Protein AF-A0A3N0D1S9-F1 (afdb_monomer_lite)

Structure (mmCIF, N/CA/C/O backbone):
data_AF-A0A3N0D1S9-F1
#
_entry.id   AF-A0A3N0D1S9-F1
#
loop_
_atom_site.group_PDB
_atom_site.id
_atom_site.type_symbol
_atom_site.label_atom_id
_atom_site.label_alt_id
_atom_site.label_comp_id
_atom_site.label_asym_id
_atom_site.label_entity_id
_atom_site.label_seq_id
_atom_site.pdbx_PDB_ins_code
_atom_site.Cartn_x
_atom_site.Cartn_y
_atom_site.Cartn_z
_atom_site.occupancy
_atom_site.B_iso_or_equiv
_atom_site.auth_seq_id
_atom_site.auth_comp_id
_atom_site.auth_asym_id
_atom_site.auth_atom_id
_atom_site.pdbx_PDB_model_num
ATOM 1 N N . MET A 1 1 ? -50.246 38.900 -36.424 1.00 41.00 1 MET A N 1
ATOM 2 C CA . MET A 1 1 ? -49.843 39.012 -35.009 1.00 41.00 1 MET A CA 1
ATOM 3 C C . MET A 1 1 ? -48.503 38.327 -34.900 1.00 41.00 1 MET A C 1
ATOM 5 O O . MET A 1 1 ? -48.432 37.114 -35.036 1.00 41.00 1 MET A O 1
ATOM 9 N N . THR A 1 2 ? -47.457 39.134 -34.820 1.00 35.69 2 THR A N 1
ATOM 10 C CA . THR A 1 2 ? -46.054 38.730 -34.905 1.00 35.69 2 THR A CA 1
ATOM 11 C C . THR A 1 2 ? -45.454 39.113 -33.562 1.00 35.69 2 THR A C 1
ATOM 13 O O . THR A 1 2 ? -45.625 40.256 -33.148 1.00 35.69 2 THR A O 1
ATOM 16 N N . VAL A 1 3 ? -44.854 38.161 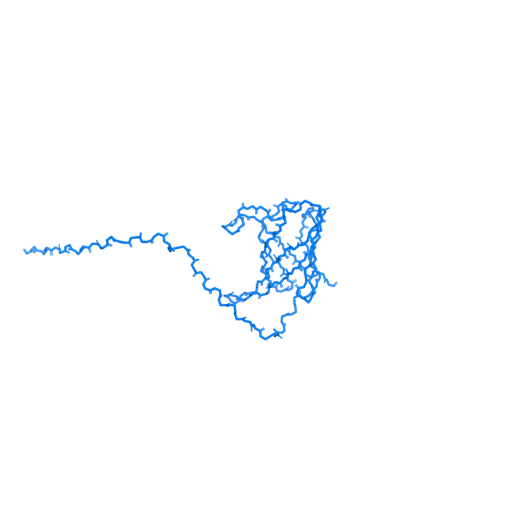-32.853 1.00 39.44 3 VAL A N 1
ATOM 17 C CA . VAL A 1 3 ? -44.190 38.421 -31.571 1.00 39.44 3 VAL A CA 1
ATOM 18 C C . VAL A 1 3 ? -42.692 38.358 -31.833 1.00 39.44 3 VAL A C 1
ATOM 20 O O . VAL A 1 3 ? -42.176 37.322 -32.252 1.00 39.44 3 VAL A O 1
ATOM 23 N N . GLU A 1 4 ? -42.043 39.508 -31.676 1.00 37.78 4 GLU A N 1
ATOM 24 C CA . GLU A 1 4 ? -40.596 39.689 -31.732 1.00 37.78 4 GLU A CA 1
ATOM 25 C C . GLU A 1 4 ? -39.960 39.108 -30.460 1.00 37.78 4 GLU A C 1
ATOM 27 O O . GLU A 1 4 ? -40.477 39.293 -29.359 1.00 37.78 4 GLU A O 1
ATOM 32 N N . TRP A 1 5 ? -38.851 38.385 -30.616 1.00 36.69 5 TRP A N 1
ATOM 33 C CA . TRP A 1 5 ? -38.046 37.884 -29.502 1.00 36.69 5 TRP A CA 1
ATOM 34 C C . TRP A 1 5 ? -36.907 38.872 -29.236 1.00 36.69 5 TRP A C 1
ATOM 36 O O . TRP A 1 5 ? -36.091 39.128 -30.122 1.00 36.69 5 TRP A O 1
ATOM 46 N N . GLU A 1 6 ? -36.848 39.427 -28.026 1.00 38.25 6 GLU A N 1
ATOM 47 C CA . GLU A 1 6 ? -35.754 40.295 -27.588 1.00 38.25 6 GLU A CA 1
ATOM 48 C C . GLU A 1 6 ? -34.477 39.480 -27.319 1.00 38.25 6 GLU A C 1
ATOM 50 O O . GLU A 1 6 ? -34.472 38.509 -26.560 1.00 38.25 6 GLU A O 1
ATOM 55 N N . TYR A 1 7 ? -33.374 39.902 -27.941 1.00 37.22 7 TYR A N 1
ATOM 56 C CA . TYR A 1 7 ? -32.019 39.419 -27.681 1.00 37.22 7 TYR A CA 1
ATOM 57 C C . TYR A 1 7 ? -31.528 39.951 -26.331 1.00 37.22 7 TYR A C 1
ATOM 59 O O . TYR A 1 7 ? -31.266 41.145 -26.193 1.00 37.22 7 TYR A O 1
ATOM 67 N N . THR A 1 8 ? -31.327 39.073 -25.348 1.00 41.91 8 THR A N 1
ATOM 68 C CA . THR A 1 8 ? -30.549 39.410 -24.148 1.00 41.91 8 THR A CA 1
ATOM 69 C C . THR A 1 8 ? -29.071 39.102 -24.393 1.00 41.91 8 THR A C 1
ATOM 71 O O . THR A 1 8 ? -28.703 37.996 -24.787 1.00 41.91 8 THR A O 1
ATOM 74 N N . GLN A 1 9 ? -28.229 40.118 -24.205 1.00 37.25 9 GLN A N 1
ATOM 75 C CA . GLN A 1 9 ? -26.781 40.083 -24.411 1.00 37.25 9 GLN A CA 1
ATOM 76 C C . GLN A 1 9 ? -26.096 39.068 -23.480 1.00 37.25 9 GLN A C 1
ATOM 78 O O . GLN A 1 9 ? -26.367 39.034 -22.281 1.00 37.25 9 GLN A O 1
ATOM 83 N N . ILE A 1 10 ? -25.176 38.275 -24.036 1.00 43.06 10 ILE A N 1
ATOM 84 C CA . ILE A 1 10 ? -24.275 37.374 -23.305 1.00 43.06 10 ILE A CA 1
ATOM 85 C C . ILE A 1 10 ? -23.133 38.222 -22.717 1.00 43.06 10 ILE A C 1
ATOM 87 O O . ILE A 1 10 ? -22.437 38.877 -23.493 1.00 43.06 10 ILE A O 1
ATOM 91 N N . PRO A 1 11 ? -22.887 38.227 -21.395 1.00 37.47 11 PRO A N 1
ATOM 92 C CA . PRO A 1 11 ? -21.661 38.800 -20.856 1.00 37.47 11 PRO A CA 1
ATOM 93 C C . PRO A 1 11 ? -20.489 37.837 -21.087 1.00 37.47 11 PRO A C 1
ATOM 95 O O . PRO A 1 11 ? -20.459 36.729 -20.548 1.00 37.47 11 PRO A O 1
ATOM 98 N N . ASP A 1 12 ? -19.515 38.285 -21.877 1.00 44.38 12 ASP A N 1
ATOM 99 C CA . ASP A 1 12 ? -18.184 37.693 -21.995 1.00 44.38 12 ASP A CA 1
ATOM 100 C C . ASP A 1 12 ? -17.471 37.727 -20.639 1.00 44.38 12 ASP A C 1
ATOM 102 O O . ASP A 1 12 ? -17.007 38.780 -20.223 1.00 44.38 12 ASP A O 1
ATOM 106 N N . TYR A 1 13 ? -17.362 36.586 -19.954 1.00 38.88 13 TYR A N 1
ATOM 107 C CA . TYR A 1 13 ? -16.284 36.305 -18.994 1.00 38.88 13 TYR A CA 1
ATOM 108 C C . TYR A 1 13 ? -16.223 34.794 -18.716 1.00 38.88 13 TYR A C 1
ATOM 110 O O . TYR A 1 13 ? -16.615 34.300 -17.659 1.00 38.88 13 TYR A O 1
ATOM 118 N N . VAL A 1 14 ? -15.716 34.019 -19.680 1.00 38.31 14 VAL A N 1
ATOM 119 C CA . VAL A 1 14 ? -15.278 32.641 -19.409 1.00 38.31 14 VAL A CA 1
ATOM 120 C C . VAL A 1 14 ? -13.915 32.726 -18.728 1.00 38.31 14 VAL A C 1
ATOM 122 O O . VAL A 1 14 ? -12.872 32.734 -19.379 1.00 38.31 14 VAL A O 1
ATOM 125 N N . ASN A 1 15 ? -13.929 32.836 -17.400 1.00 34.59 15 ASN A N 1
ATOM 126 C CA . ASN A 1 15 ? -12.730 32.651 -16.596 1.00 34.59 15 ASN A CA 1
ATOM 127 C C . ASN A 1 15 ? -12.397 31.149 -16.549 1.00 34.59 15 ASN A C 1
ATOM 129 O O . ASN A 1 15 ? -13.220 30.317 -16.162 1.00 34.59 15 ASN A O 1
ATOM 133 N N . ARG A 1 16 ? -11.198 30.805 -17.016 1.00 38.34 16 ARG A N 1
ATOM 134 C CA . ARG A 1 16 ? -10.752 29.458 -17.400 1.00 38.34 16 ARG A CA 1
ATOM 135 C C . ARG A 1 16 ? -10.149 28.662 -16.231 1.00 38.34 16 ARG A C 1
ATOM 137 O O . ARG A 1 16 ? -9.303 27.813 -16.467 1.00 38.34 16 ARG A O 1
ATOM 144 N N . ASP A 1 17 ? -10.616 28.907 -15.006 1.00 36.09 17 ASP A N 1
ATOM 145 C CA . ASP A 1 17 ? -10.062 28.323 -13.769 1.00 36.09 17 ASP A CA 1
ATOM 146 C C . ASP A 1 17 ? -11.047 27.407 -13.012 1.00 36.09 17 ASP A C 1
ATOM 148 O O . ASP A 1 17 ? -10.822 27.037 -11.860 1.00 36.09 17 ASP A O 1
ATOM 152 N N . SER A 1 18 ? -12.153 26.997 -13.640 1.00 33.69 18 SER A N 1
ATOM 153 C CA . SER A 1 18 ? -13.123 26.066 -13.042 1.00 33.69 18 SER A CA 1
ATOM 154 C C . SER A 1 18 ? -12.805 24.601 -13.365 1.00 33.69 18 SER A C 1
ATOM 156 O O . SER A 1 18 ? -13.607 23.888 -13.957 1.00 33.69 18 SER A O 1
ATOM 158 N N . TYR A 1 19 ? -11.632 24.122 -12.952 1.00 35.59 19 TYR A N 1
ATOM 159 C CA . TYR A 1 19 ? -11.370 22.684 -12.842 1.00 35.59 19 TYR A CA 1
ATOM 160 C C . TYR A 1 19 ? -10.912 22.365 -11.411 1.00 35.59 19 TYR A C 1
ATOM 162 O O . TYR A 1 19 ? -9.780 22.627 -11.025 1.00 35.59 19 TYR A O 1
ATOM 170 N N . TYR A 1 20 ? -11.857 21.818 -10.637 1.00 38.41 20 TYR A N 1
ATOM 171 C CA . TYR A 1 20 ? -11.703 21.112 -9.357 1.00 38.41 20 TYR A CA 1
ATOM 172 C C . TYR A 1 20 ? -10.933 21.829 -8.233 1.00 38.41 20 TYR A C 1
ATOM 174 O O . TYR A 1 20 ? -9.817 21.457 -7.884 1.00 38.41 20 TYR A O 1
ATOM 182 N N . LYS A 1 21 ? -11.601 22.751 -7.531 1.00 33.12 21 LYS A N 1
ATOM 183 C CA . LYS A 1 21 ? -11.351 22.924 -6.091 1.00 33.12 21 LYS A CA 1
ATOM 184 C C . LYS A 1 21 ? -12.256 21.958 -5.336 1.00 33.12 21 LYS A C 1
ATOM 186 O O . LYS A 1 21 ? -13.411 22.262 -5.061 1.00 33.12 21 LYS A O 1
ATOM 191 N N . VAL A 1 22 ? -11.747 20.757 -5.073 1.00 38.34 22 VAL A N 1
ATOM 192 C CA . VAL A 1 22 ? -12.286 19.930 -3.993 1.00 38.34 22 VAL A CA 1
ATOM 193 C C . VAL A 1 22 ? -11.689 20.508 -2.721 1.00 38.34 22 VAL A C 1
ATOM 195 O O . VAL A 1 22 ? -10.505 20.313 -2.451 1.00 38.34 22 VAL A O 1
ATOM 198 N N . ASP A 1 23 ? -12.486 21.269 -1.978 1.00 34.31 23 ASP A N 1
ATOM 199 C CA . ASP A 1 23 ? -12.120 21.704 -0.637 1.00 34.31 23 ASP A CA 1
ATOM 200 C C . ASP A 1 23 ? -12.025 20.451 0.249 1.00 34.31 23 ASP A C 1
ATOM 202 O O . ASP A 1 23 ? -13.012 19.944 0.779 1.00 34.31 23 ASP A O 1
ATOM 206 N N . PHE A 1 24 ? -10.821 19.882 0.348 1.00 43.34 24 PHE A N 1
ATOM 207 C CA . PHE A 1 24 ? -10.507 18.861 1.338 1.00 43.34 24 PHE A CA 1
ATOM 208 C C . PHE A 1 24 ? -10.481 19.545 2.703 1.00 43.34 24 PHE A C 1
ATOM 210 O O . PHE A 1 24 ? -9.454 20.056 3.151 1.00 43.34 24 PHE A O 1
ATOM 217 N N . GLU A 1 25 ? -11.624 19.559 3.381 1.00 40.50 25 GLU A N 1
ATOM 218 C CA . GLU A 1 25 ? -11.660 19.846 4.807 1.00 40.50 25 GLU A CA 1
ATOM 219 C C . GLU A 1 25 ? -10.873 18.753 5.542 1.00 40.50 25 GLU A C 1
ATOM 221 O O . GLU A 1 25 ? -11.364 17.649 5.794 1.00 40.50 25 GLU A O 1
ATOM 226 N N . VAL A 1 26 ? -9.620 19.059 5.892 1.00 40.69 26 VAL A N 1
ATOM 227 C CA . VAL A 1 26 ? -8.801 18.245 6.796 1.00 40.69 26 VAL A CA 1
ATOM 228 C C . VAL A 1 26 ? -9.367 18.399 8.206 1.00 40.69 26 VAL A C 1
ATOM 230 O O . VAL A 1 26 ? -8.828 19.098 9.064 1.00 40.69 26 VAL A O 1
ATOM 233 N N . ASN A 1 27 ? -10.494 17.741 8.457 1.00 40.28 27 ASN A N 1
ATOM 234 C CA . ASN A 1 27 ? -10.977 17.520 9.805 1.00 40.28 27 ASN A CA 1
ATOM 235 C C . ASN A 1 27 ? -9.957 16.604 10.497 1.00 40.28 27 ASN A C 1
ATOM 237 O O . ASN A 1 27 ? -9.906 15.404 10.229 1.00 40.28 27 ASN A O 1
ATOM 241 N N . LYS A 1 28 ? -9.105 17.165 11.368 1.00 44.00 28 LYS A N 1
ATOM 242 C CA . LYS A 1 28 ? -8.260 16.382 12.284 1.00 44.00 28 LYS A CA 1
ATOM 243 C C . LYS A 1 28 ? -9.181 15.615 13.232 1.00 44.00 28 LYS A C 1
ATOM 245 O O . LYS A 1 28 ? -9.584 16.121 14.275 1.00 44.00 28 LYS A O 1
ATOM 250 N N . ILE A 1 29 ? -9.556 14.403 12.838 1.00 49.91 29 ILE A N 1
ATOM 251 C CA . ILE A 1 29 ? -10.403 13.523 13.637 1.00 4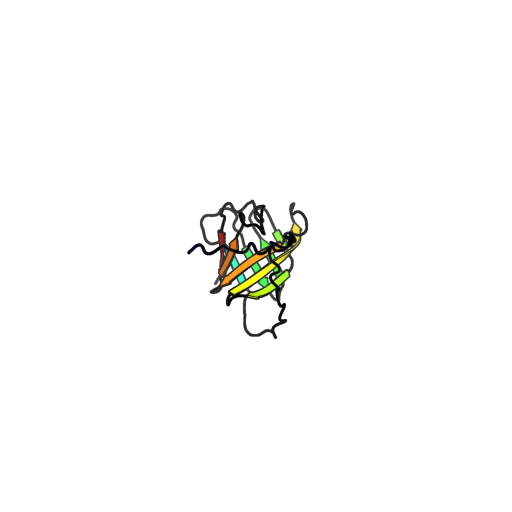9.91 29 ILE A CA 1
ATOM 252 C C . ILE A 1 29 ? -9.627 13.124 14.899 1.00 49.91 29 ILE A C 1
ATOM 254 O O . ILE A 1 29 ? -8.500 12.634 14.818 1.00 49.91 29 ILE A O 1
ATOM 258 N N . GLN A 1 30 ? -10.247 13.292 16.071 1.00 42.97 30 GLN A N 1
ATOM 259 C CA . GLN A 1 30 ? -9.822 12.600 17.287 1.00 42.97 30 GLN A CA 1
ATOM 260 C C . GLN A 1 30 ? -9.813 11.097 17.002 1.00 42.97 30 GLN A C 1
ATOM 262 O O . GLN A 1 30 ? -10.875 10.525 16.788 1.00 42.97 30 GLN A O 1
ATOM 267 N N . LYS A 1 31 ? -8.610 10.509 16.962 1.00 45.78 31 LYS A N 1
ATOM 268 C CA . LYS A 1 31 ? -8.229 9.085 16.860 1.00 45.78 31 LYS A CA 1
ATOM 269 C C . LYS A 1 31 ? -9.322 8.094 17.317 1.00 45.78 31 LYS A C 1
ATOM 271 O O . LYS A 1 31 ? -9.230 7.490 18.379 1.00 45.78 31 LYS A O 1
ATOM 276 N N . GLY A 1 32 ? -10.365 7.935 16.508 1.00 47.78 32 GLY A N 1
ATOM 277 C CA . GLY A 1 32 ? -11.519 7.080 16.756 1.00 47.78 32 GLY A CA 1
ATOM 278 C C . GLY A 1 32 ? -11.443 5.838 15.877 1.00 47.78 32 GLY A C 1
ATOM 279 O O . GLY A 1 32 ? -11.788 5.897 14.700 1.00 47.78 32 GLY A O 1
ATOM 280 N N . SER A 1 33 ? -10.956 4.748 16.478 1.00 64.62 33 SER A N 1
ATOM 281 C CA . SER A 1 33 ? -11.114 3.319 16.141 1.00 64.62 33 SER A CA 1
ATOM 282 C C . SER A 1 33 ? -10.844 2.809 14.713 1.00 64.62 33 SER A C 1
ATOM 284 O O . SER A 1 33 ? -11.135 1.645 14.439 1.00 64.62 33 SER A O 1
ATOM 286 N N . LEU A 1 34 ? -10.297 3.590 13.782 1.00 82.75 34 LEU A N 1
ATOM 287 C CA . LEU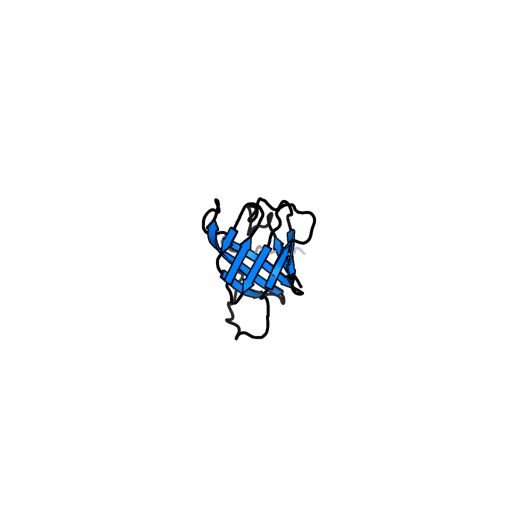 A 1 34 ? -9.797 2.985 12.546 1.00 82.75 34 LEU A CA 1
ATOM 288 C C . LEU A 1 34 ? -8.447 2.322 12.830 1.00 82.75 34 LEU A C 1
ATOM 290 O O . LEU A 1 34 ? -7.415 2.989 12.817 1.00 82.75 34 LEU A O 1
ATOM 294 N N . ASP A 1 35 ? -8.456 1.016 13.082 1.00 91.06 35 ASP A N 1
ATOM 295 C CA . ASP A 1 35 ? -7.223 0.241 13.087 1.00 91.06 35 ASP A CA 1
ATOM 296 C C . ASP A 1 35 ? -6.883 -0.179 11.659 1.00 91.06 35 ASP A C 1
ATOM 298 O O . ASP A 1 35 ? -7.443 -1.135 11.122 1.00 91.06 35 ASP A O 1
ATOM 302 N N . TYR A 1 36 ? -5.973 0.563 11.038 1.00 93.44 36 TYR A N 1
ATOM 303 C CA . TYR A 1 36 ? -5.401 0.238 9.734 1.00 93.44 36 TYR A CA 1
ATOM 304 C C . TYR A 1 36 ? -3.993 -0.373 9.866 1.00 93.44 36 TYR A C 1
ATOM 306 O O . TYR A 1 36 ? -3.361 -0.671 8.850 1.00 93.44 36 TYR A O 1
ATOM 314 N N . ASN A 1 37 ? -3.488 -0.579 11.088 1.00 95.12 37 ASN A N 1
ATOM 315 C CA . ASN A 1 37 ? -2.176 -1.186 11.284 1.00 95.12 37 ASN A CA 1
ATOM 316 C C . ASN A 1 37 ? -2.187 -2.636 10.798 1.00 95.12 37 ASN A C 1
ATOM 318 O O . ASN A 1 37 ? -3.184 -3.349 10.908 1.00 95.12 37 ASN A O 1
ATOM 322 N N . GLY A 1 38 ? -1.058 -3.088 10.268 1.00 96.75 38 GLY A N 1
ATOM 323 C CA . GLY A 1 38 ? -0.934 -4.447 9.764 1.00 96.75 38 GLY A CA 1
ATOM 324 C C . GLY A 1 38 ? 0.078 -4.565 8.643 1.00 96.75 38 GLY A C 1
ATOM 325 O O . GLY A 1 38 ? 0.725 -3.596 8.243 1.00 96.75 38 GLY A O 1
ATOM 326 N N . ILE A 1 39 ? 0.215 -5.790 8.156 1.00 97.62 39 ILE A N 1
ATOM 327 C CA . ILE A 1 39 ? 0.968 -6.109 6.949 1.00 97.62 39 ILE A CA 1
ATOM 328 C C . ILE A 1 39 ? -0.065 -6.416 5.876 1.00 97.62 39 ILE A C 1
ATOM 330 O O . ILE A 1 39 ? -0.967 -7.211 6.112 1.00 97.62 39 ILE A O 1
ATOM 334 N N . TYR A 1 40 ? 0.050 -5.767 4.730 1.00 97.25 40 TYR A N 1
ATOM 335 C CA . TYR A 1 40 ? -0.842 -5.918 3.594 1.00 97.25 40 TYR A CA 1
ATOM 336 C C . TYR A 1 40 ? -0.056 -6.501 2.437 1.00 97.25 40 TYR A C 1
ATOM 338 O O . TYR A 1 40 ? 1.013 -5.992 2.104 1.00 97.25 40 TYR A O 1
ATOM 346 N N . GLU A 1 41 ? -0.589 -7.550 1.829 1.00 96.00 41 GLU A N 1
ATOM 347 C CA . GLU A 1 41 ? 0.064 -8.280 0.748 1.00 96.00 41 GLU A CA 1
ATOM 348 C C . GLU A 1 41 ? -0.800 -8.221 -0.502 1.00 96.00 41 GLU A C 1
ATOM 350 O O . GLU A 1 41 ? -2.022 -8.383 -0.432 1.00 96.00 41 GLU A O 1
ATOM 355 N N . LEU A 1 42 ? -0.162 -7.955 -1.640 1.00 94.00 42 LEU A N 1
ATOM 356 C CA . LEU A 1 42 ? -0.824 -7.945 -2.935 1.00 94.00 42 LEU A CA 1
ATOM 357 C C . LEU A 1 42 ? -1.468 -9.306 -3.209 1.00 94.00 42 LEU A C 1
ATOM 359 O O . LEU A 1 42 ? -0.793 -10.336 -3.211 1.00 94.00 42 LEU A O 1
ATOM 363 N N . ILE A 1 43 ? -2.772 -9.302 -3.473 1.00 90.50 43 ILE A N 1
ATOM 364 C CA . ILE A 1 43 ? -3.490 -10.487 -3.931 1.00 90.50 43 ILE A CA 1
ATOM 365 C C . ILE A 1 43 ? -3.497 -10.516 -5.459 1.00 90.50 43 ILE A C 1
ATOM 367 O O . ILE A 1 43 ? -3.729 -9.503 -6.113 1.00 90.50 43 ILE A O 1
ATOM 371 N N . GLY A 1 44 ? -3.257 -11.689 -6.039 1.00 81.06 44 GLY A N 1
ATOM 372 C CA . GLY A 1 44 ? -3.237 -11.871 -7.489 1.00 81.06 44 GLY A CA 1
ATOM 373 C C . GLY A 1 44 ? -1.995 -12.608 -7.970 1.00 81.06 44 GLY A C 1
ATOM 374 O O . GLY A 1 44 ? -1.198 -13.103 -7.178 1.00 81.06 44 GLY A O 1
ATOM 375 N N . ARG A 1 45 ? -1.854 -12.713 -9.295 1.00 70.06 45 ARG A N 1
ATOM 376 C CA . ARG A 1 45 ? -0.726 -13.400 -9.951 1.00 70.06 45 ARG A CA 1
ATOM 377 C C . ARG A 1 45 ? 0.407 -12.448 -10.342 1.00 70.06 45 ARG A C 1
ATOM 379 O O . ARG A 1 45 ? 1.246 -12.817 -11.152 1.00 70.06 45 ARG A O 1
ATOM 386 N N . ASN A 1 46 ? 0.409 -11.235 -9.798 1.00 74.06 46 ASN A N 1
ATOM 387 C CA . ASN A 1 46 ? 1.417 -10.242 -10.119 1.00 74.06 46 ASN A CA 1
ATOM 388 C C . ASN A 1 46 ? 2.777 -10.660 -9.549 1.00 74.06 46 ASN A C 1
ATOM 390 O O . ASN A 1 46 ? 2.891 -11.006 -8.369 1.00 74.06 46 ASN A O 1
ATOM 394 N N . GLU A 1 47 ? 3.816 -10.601 -10.376 1.00 81.56 47 GLU A N 1
ATOM 395 C CA . GLU A 1 47 ? 5.155 -10.984 -9.954 1.00 81.56 47 GLU A CA 1
ATOM 396 C C . GLU A 1 47 ? 5.773 -9.989 -8.967 1.00 81.56 47 GLU A C 1
ATOM 398 O O . GLU A 1 47 ? 6.690 -10.386 -8.260 1.00 81.56 47 GLU A O 1
ATOM 403 N N . CYS A 1 48 ? 5.276 -8.751 -8.836 1.00 84.44 48 CYS A N 1
ATOM 404 C CA . CYS A 1 48 ? 5.937 -7.687 -8.072 1.00 84.44 48 CYS A CA 1
ATOM 405 C C . CYS A 1 48 ? 6.016 -7.910 -6.549 1.00 84.44 48 CYS A C 1
ATOM 407 O O . CYS A 1 48 ? 6.834 -7.263 -5.889 1.00 84.44 48 CYS A O 1
ATOM 409 N N . LYS A 1 49 ? 5.210 -8.833 -5.994 1.00 88.69 49 LYS A N 1
ATOM 410 C CA . LYS A 1 49 ? 5.175 -9.210 -4.561 1.00 88.69 49 LYS A CA 1
ATOM 411 C C . LYS A 1 49 ? 5.128 -8.008 -3.609 1.00 88.69 49 LYS A C 1
ATOM 413 O O . LYS A 1 49 ? 5.840 -7.967 -2.606 1.00 88.69 49 LYS A O 1
ATOM 418 N N . LEU A 1 50 ? 4.303 -7.017 -3.942 1.00 91.88 50 LEU A N 1
ATOM 419 C CA . LEU A 1 50 ? 4.156 -5.812 -3.137 1.00 91.88 50 LEU A CA 1
ATOM 420 C C . LEU A 1 50 ? 3.620 -6.143 -1.735 1.00 91.88 50 LEU A C 1
ATOM 422 O O . LEU A 1 50 ? 2.588 -6.800 -1.579 1.00 91.88 50 LEU A O 1
ATOM 426 N N . GLN A 1 51 ? 4.308 -5.618 -0.728 1.00 95.12 51 GLN A N 1
ATOM 427 C CA . GLN A 1 51 ? 3.932 -5.655 0.673 1.00 95.12 51 GLN A CA 1
ATOM 428 C C . GLN A 1 51 ? 3.994 -4.242 1.260 1.00 95.12 51 GLN A C 1
ATOM 430 O O . GLN A 1 51 ? 4.973 -3.513 1.079 1.00 95.12 51 GLN A O 1
ATOM 435 N N . ILE A 1 52 ? 2.954 -3.867 2.001 1.00 95.56 52 ILE A N 1
ATOM 436 C CA . ILE A 1 52 ? 2.863 -2.599 2.725 1.00 95.56 52 ILE A CA 1
ATOM 437 C C . ILE A 1 52 ? 2.664 -2.907 4.204 1.00 95.56 52 ILE A C 1
ATOM 439 O O . ILE A 1 52 ? 1.694 -3.548 4.593 1.00 95.56 52 ILE A O 1
ATOM 443 N N . LYS A 1 53 ? 3.572 -2.432 5.051 1.00 97.25 53 LYS A N 1
ATOM 444 C CA . LYS A 1 53 ? 3.467 -2.534 6.505 1.00 97.25 53 LYS A CA 1
ATOM 445 C C . LYS A 1 53 ? 3.165 -1.169 7.102 1.00 97.25 53 LYS A C 1
ATOM 447 O O . LYS A 1 53 ? 3.956 -0.239 6.947 1.00 97.25 53 LYS A O 1
ATOM 452 N N . LEU A 1 54 ? 2.058 -1.097 7.835 1.00 97.06 54 LEU A N 1
ATOM 453 C CA . LEU A 1 54 ? 1.575 0.102 8.513 1.00 97.06 54 LEU A CA 1
ATOM 454 C C . LEU A 1 54 ? 1.628 -0.090 10.024 1.00 97.06 54 LEU A C 1
ATOM 456 O O . LEU A 1 54 ? 1.125 -1.088 10.549 1.00 97.06 54 LEU A O 1
ATOM 460 N N . LYS A 1 55 ? 2.264 0.856 10.715 1.00 95.75 55 LYS A N 1
ATOM 461 C CA . LYS A 1 55 ? 2.309 0.884 12.177 1.00 95.75 55 LYS A CA 1
ATOM 462 C C . LYS A 1 55 ? 2.498 2.306 12.688 1.00 95.75 55 LYS A C 1
ATOM 464 O O . LYS A 1 55 ? 3.540 2.894 12.421 1.00 95.75 55 LYS A O 1
ATOM 469 N N . ASP A 1 56 ? 1.545 2.803 13.474 1.00 92.81 56 ASP A N 1
ATOM 470 C CA . ASP A 1 56 ? 1.630 4.117 14.134 1.00 92.81 56 ASP A CA 1
ATOM 471 C C . ASP A 1 56 ? 1.957 5.246 13.135 1.00 92.81 56 ASP A C 1
ATOM 473 O O . ASP A 1 56 ? 2.953 5.950 13.287 1.00 92.81 56 ASP A O 1
ATOM 477 N N . ASP A 1 57 ? 1.168 5.346 12.059 1.00 93.38 57 ASP A N 1
ATOM 478 C CA . ASP A 1 57 ? 1.347 6.298 10.947 1.00 93.38 57 ASP A CA 1
ATOM 479 C C . ASP A 1 57 ? 2.655 6.124 10.139 1.00 93.38 57 ASP A C 1
ATOM 481 O O . ASP A 1 57 ? 2.929 6.889 9.214 1.00 93.38 57 ASP A O 1
ATOM 485 N N . LYS A 1 58 ? 3.455 5.084 10.419 1.00 95.44 58 LYS A N 1
ATOM 486 C CA . LYS A 1 58 ? 4.658 4.744 9.645 1.00 95.44 58 LYS A CA 1
ATOM 487 C C . LYS A 1 58 ? 4.353 3.750 8.538 1.00 95.44 58 LYS A C 1
ATOM 489 O O . LYS A 1 58 ? 3.663 2.751 8.753 1.00 95.44 58 LYS A O 1
ATOM 494 N N . LEU A 1 59 ? 4.984 3.983 7.396 1.00 94.69 59 LEU A N 1
ATOM 495 C CA . LEU A 1 59 ? 4.968 3.138 6.212 1.00 94.69 59 LEU A CA 1
ATOM 496 C C . LEU A 1 59 ? 6.311 2.417 6.061 1.00 94.69 59 LEU A C 1
ATOM 498 O O . LEU A 1 59 ? 7.368 3.043 6.111 1.00 94.69 59 LEU A O 1
ATOM 502 N N . ASN A 1 60 ? 6.264 1.108 5.812 1.00 94.88 60 ASN A N 1
ATOM 503 C CA . ASN A 1 60 ? 7.346 0.378 5.154 1.00 94.88 60 ASN A CA 1
ATOM 504 C C . ASN A 1 60 ? 6.773 -0.345 3.935 1.00 94.88 60 ASN A C 1
ATOM 506 O O . ASN A 1 60 ? 5.805 -1.092 4.060 1.00 94.88 60 ASN A O 1
ATOM 510 N N . LEU A 1 61 ? 7.371 -0.120 2.776 1.00 91.81 61 LEU A N 1
ATOM 511 C CA . LEU A 1 61 ? 6.988 -0.702 1.500 1.00 91.81 61 LEU A CA 1
ATOM 512 C C . LEU A 1 61 ? 8.096 -1.630 1.021 1.00 91.81 61 LEU A C 1
ATOM 514 O O . LEU A 1 61 ? 9.279 -1.294 1.109 1.00 91.81 61 LEU A O 1
ATOM 518 N N . LYS A 1 62 ? 7.706 -2.779 0.480 1.00 91.44 62 LYS A N 1
ATOM 519 C CA . LYS A 1 62 ? 8.616 -3.735 -0.136 1.00 91.44 62 LYS A CA 1
ATOM 520 C C . LYS A 1 62 ? 7.999 -4.328 -1.394 1.00 91.44 62 LYS A C 1
ATOM 522 O O . LYS A 1 62 ? 6.836 -4.706 -1.382 1.00 91.44 62 LYS A O 1
ATOM 527 N N . SER A 1 63 ? 8.789 -4.447 -2.449 1.00 88.69 63 SER A N 1
ATOM 528 C CA . SER A 1 63 ? 8.493 -5.222 -3.655 1.00 88.69 63 SER A CA 1
ATOM 529 C C . SER A 1 63 ? 9.724 -6.060 -4.025 1.00 88.69 63 SER A C 1
ATOM 531 O O . SER A 1 63 ? 10.720 -6.082 -3.294 1.00 88.69 63 SER A O 1
ATOM 533 N N . ASN A 1 64 ? 9.693 -6.762 -5.160 1.00 85.50 64 ASN A N 1
ATOM 534 C CA . ASN A 1 64 ? 10.873 -7.477 -5.663 1.00 85.50 64 ASN A CA 1
ATOM 535 C C . ASN A 1 64 ? 12.075 -6.563 -5.935 1.00 85.50 64 ASN A C 1
ATOM 537 O O . ASN A 1 64 ? 13.224 -6.975 -5.769 1.00 85.50 64 ASN A O 1
ATOM 541 N N . SER A 1 65 ? 11.817 -5.350 -6.416 1.00 81.50 65 SER A N 1
ATOM 542 C CA . SER A 1 65 ? 12.848 -4.434 -6.904 1.00 81.50 65 SER A CA 1
ATOM 543 C C . SER A 1 65 ? 13.129 -3.290 -5.934 1.00 81.50 65 SER A C 1
ATOM 545 O O . SER A 1 65 ? 14.192 -2.674 -6.042 1.00 81.50 65 SER A O 1
ATOM 547 N N . ARG A 1 66 ? 12.223 -3.021 -4.983 1.00 82.88 66 ARG A N 1
ATOM 548 C CA . ARG A 1 66 ? 12.226 -1.789 -4.187 1.00 82.88 66 ARG A CA 1
ATOM 549 C C . ARG A 1 66 ? 11.968 -2.036 -2.708 1.00 82.88 66 ARG A C 1
ATOM 551 O O . ARG A 1 66 ? 11.183 -2.898 -2.321 1.00 82.88 66 ARG A O 1
ATOM 558 N N . GLU A 1 67 ? 12.590 -1.202 -1.883 1.00 88.44 67 GLU A N 1
ATOM 559 C CA . GLU A 1 67 ? 12.242 -1.047 -0.472 1.00 88.44 67 GLU A CA 1
ATOM 560 C C . GLU A 1 67 ? 12.181 0.445 -0.141 1.00 88.44 67 GLU A C 1
ATOM 562 O O . GLU A 1 67 ? 13.055 1.219 -0.547 1.00 88.44 67 GLU A O 1
ATOM 567 N N . GLY A 1 68 ? 11.153 0.850 0.599 1.00 89.19 68 GLY A N 1
ATOM 568 C CA . GLY A 1 68 ? 10.932 2.242 0.968 1.00 89.19 68 GLY A CA 1
ATOM 569 C C . GLY A 1 68 ? 10.306 2.392 2.346 1.00 89.19 68 GLY A C 1
ATOM 570 O O . GLY A 1 68 ? 9.659 1.482 2.862 1.00 89.19 68 GLY A O 1
ATOM 571 N N . SER A 1 69 ? 10.497 3.557 2.950 1.00 91.75 69 SER A N 1
ATOM 572 C CA . SER A 1 69 ? 9.873 3.929 4.214 1.00 91.75 69 SER A CA 1
ATOM 573 C C . SER A 1 69 ? 9.392 5.373 4.188 1.00 91.75 69 SER A C 1
ATOM 575 O O . SER A 1 69 ? 9.860 6.196 3.399 1.00 91.75 69 SER A O 1
ATOM 577 N N . GLY A 1 70 ? 8.425 5.677 5.044 1.00 93.06 70 GLY A N 1
ATOM 578 C CA . GLY A 1 70 ? 7.877 7.019 5.175 1.00 93.06 70 GLY A CA 1
ATOM 579 C C . GLY A 1 70 ? 6.650 7.027 6.067 1.00 93.06 70 GLY A C 1
ATOM 580 O O . GLY A 1 70 ? 6.616 6.330 7.088 1.00 93.06 70 GLY A O 1
ATOM 581 N N . VAL A 1 71 ? 5.631 7.773 5.659 1.00 94.81 71 VAL A N 1
ATOM 582 C CA . VAL A 1 71 ? 4.440 8.027 6.473 1.00 94.81 71 VAL A CA 1
ATOM 583 C C . VAL A 1 71 ? 3.151 7.709 5.727 1.00 94.81 71 VAL A C 1
ATOM 585 O O . VAL A 1 71 ? 3.110 7.666 4.494 1.00 94.81 71 VAL A O 1
ATOM 588 N N . VAL A 1 72 ? 2.091 7.480 6.497 1.00 94.44 72 VAL A N 1
ATOM 589 C CA . VAL A 1 72 ? 0.725 7.371 5.993 1.00 94.44 72 VAL A CA 1
ATOM 590 C C . VAL A 1 72 ? -0.161 8.411 6.666 1.00 94.44 72 VAL A C 1
ATOM 592 O O . VAL A 1 72 ? -0.140 8.574 7.883 1.00 94.44 72 VAL A O 1
ATOM 595 N N . GLU A 1 73 ? -0.960 9.106 5.865 1.00 93.38 73 GLU A N 1
ATOM 596 C CA . GLU A 1 73 ? -1.998 10.015 6.340 1.00 93.38 73 GLU A CA 1
ATOM 597 C C . GLU A 1 73 ? -3.373 9.423 6.030 1.00 93.38 73 GLU A C 1
ATOM 599 O O . GLU A 1 73 ? -3.622 8.911 4.937 1.00 93.38 73 GLU A O 1
ATOM 604 N N . VAL A 1 74 ? -4.288 9.502 6.994 1.00 92.25 74 VAL A N 1
ATOM 605 C CA . VAL A 1 74 ? -5.667 9.035 6.821 1.00 92.25 74 VAL A CA 1
ATOM 606 C C . VAL A 1 74 ? -6.558 10.221 6.483 1.00 92.25 74 VAL A C 1
ATOM 608 O O . VAL A 1 74 ? -6.609 11.201 7.225 1.00 92.25 74 VAL A O 1
ATOM 611 N N . SER A 1 75 ? -7.327 10.10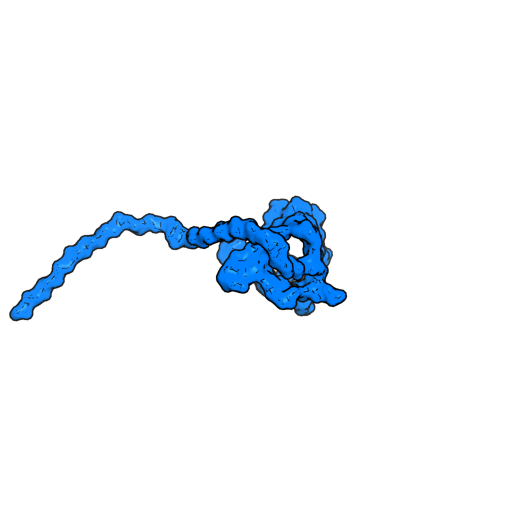0 5.405 1.00 89.56 75 SER A N 1
ATOM 612 C CA . SER A 1 75 ? -8.403 11.033 5.068 1.00 89.56 75 SER A CA 1
ATOM 613 C C . SER A 1 75 ? -9.728 10.293 4.898 1.00 89.56 75 SER A C 1
ATOM 615 O O . SER A 1 75 ? -9.7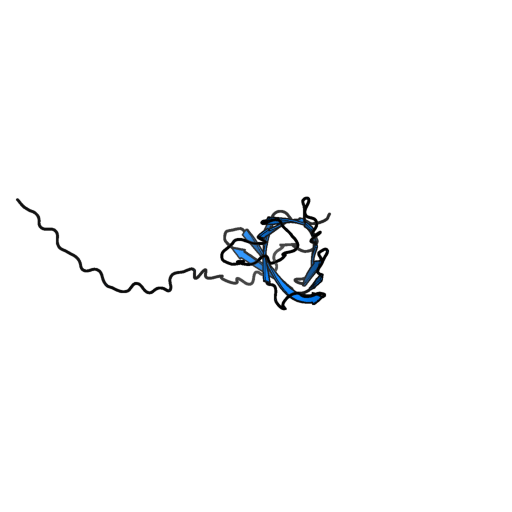68 9.096 4.605 1.00 89.56 75 SER A O 1
ATOM 617 N N . LYS A 1 76 ? -10.837 11.000 5.117 1.00 88.25 76 LYS A N 1
ATOM 618 C CA . LYS A 1 76 ? -12.191 10.490 4.879 1.00 88.25 76 LYS A CA 1
ATOM 619 C C . LYS A 1 76 ? -12.907 11.430 3.924 1.00 88.25 76 LYS A C 1
ATOM 621 O O . LYS A 1 76 ? -12.783 12.641 4.059 1.00 88.25 76 LYS A O 1
ATOM 626 N N . GLY A 1 77 ? -13.666 10.880 2.986 1.00 84.50 77 GLY A N 1
ATOM 627 C CA . GLY A 1 77 ? -14.449 11.671 2.040 1.00 84.50 77 GLY A CA 1
ATOM 628 C C . GLY A 1 77 ? -15.505 10.810 1.366 1.00 84.50 77 GLY A C 1
ATOM 629 O O . GLY A 1 77 ? -15.236 9.656 1.046 1.00 84.50 77 GLY A O 1
ATOM 630 N N . ASN A 1 78 ? -16.712 11.346 1.173 1.00 87.88 78 ASN A N 1
ATOM 631 C CA . ASN A 1 78 ? -17.826 10.639 0.523 1.00 87.88 78 ASN A CA 1
ATOM 632 C C . ASN A 1 78 ? -18.137 9.259 1.141 1.00 87.88 78 ASN A C 1
ATOM 634 O O . ASN A 1 78 ? -18.416 8.303 0.426 1.00 87.88 78 ASN A O 1
ATOM 638 N N . GLY A 1 79 ? -18.025 9.131 2.469 1.00 87.94 79 GLY A N 1
ATOM 639 C CA . GLY A 1 79 ? -18.238 7.863 3.182 1.00 87.94 79 GLY A CA 1
ATOM 640 C C . GLY A 1 79 ? -17.104 6.838 3.047 1.00 87.94 79 GLY A C 1
ATOM 641 O O . GLY A 1 79 ? -17.189 5.774 3.649 1.00 87.94 79 GLY A O 1
ATOM 642 N N . LYS A 1 80 ? -16.033 7.160 2.316 1.00 91.12 80 LYS A N 1
ATOM 643 C CA . LYS A 1 80 ? -14.869 6.296 2.095 1.00 91.12 80 LYS A CA 1
ATOM 644 C C . LYS A 1 80 ? -13.675 6.720 2.941 1.00 91.12 80 LYS A C 1
ATOM 646 O O . LYS A 1 80 ? -13.553 7.885 3.338 1.00 91.12 80 LYS A O 1
ATOM 651 N N . ILE A 1 81 ? -12.779 5.770 3.188 1.00 93.44 81 ILE A N 1
ATOM 652 C CA . ILE A 1 81 ? -11.512 5.978 3.892 1.00 93.44 81 ILE A CA 1
ATOM 653 C C . ILE A 1 81 ? -10.382 5.875 2.878 1.00 93.44 81 ILE A C 1
ATOM 655 O O . ILE A 1 81 ? -10.342 4.951 2.070 1.00 93.44 81 ILE A O 1
ATOM 659 N N . PHE A 1 82 ? -9.445 6.812 2.945 1.00 93.50 82 PHE A N 1
ATOM 660 C CA . PHE A 1 82 ? -8.284 6.828 2.074 1.00 93.50 82 PHE A CA 1
ATOM 661 C C . PHE A 1 82 ? -6.999 6.926 2.881 1.00 93.50 82 PHE A C 1
ATOM 663 O O . PHE A 1 82 ? -6.910 7.686 3.847 1.00 93.50 82 PHE A O 1
ATOM 670 N N . LEU A 1 83 ? -6.002 6.175 2.436 1.00 93.88 83 LEU A N 1
ATOM 671 C CA . LEU A 1 83 ? -4.640 6.194 2.939 1.00 93.88 83 LEU A CA 1
ATOM 672 C C . LEU A 1 83 ? -3.771 6.903 1.902 1.00 93.88 83 LEU A C 1
ATOM 674 O O . LEU A 1 83 ? -3.689 6.461 0.756 1.00 93.88 83 LEU A O 1
ATOM 678 N N . LEU A 1 84 ? -3.161 8.017 2.290 1.00 92.50 84 LEU A N 1
ATOM 679 C CA . LEU A 1 84 ? -2.163 8.718 1.492 1.00 92.50 84 LEU A CA 1
ATOM 680 C C . LEU A 1 84 ? -0.780 8.273 1.962 1.00 92.50 84 LEU A C 1
ATOM 682 O O . LEU A 1 84 ? -0.396 8.533 3.099 1.00 92.50 84 LEU A O 1
ATOM 686 N N . PHE A 1 85 ? -0.048 7.594 1.092 1.00 91.00 85 PHE A N 1
ATOM 687 C CA . PHE A 1 85 ? 1.288 7.084 1.352 1.00 91.00 85 PHE A CA 1
ATOM 688 C C . PHE A 1 85 ? 2.314 8.075 0.817 1.00 91.00 85 PHE A C 1
ATOM 690 O O . PHE A 1 85 ? 2.279 8.417 -0.365 1.00 91.00 85 PHE A O 1
ATOM 697 N N . ARG A 1 86 ? 3.246 8.503 1.671 1.00 90.00 86 ARG A N 1
ATOM 698 C CA . ARG A 1 86 ? 4.405 9.303 1.263 1.00 90.00 86 ARG A CA 1
ATOM 699 C C . ARG A 1 86 ? 5.676 8.522 1.542 1.00 90.00 86 ARG A C 1
ATOM 701 O O . ARG A 1 86 ? 5.966 8.203 2.695 1.00 90.00 86 ARG A O 1
ATOM 708 N N . VAL A 1 87 ? 6.430 8.208 0.492 1.00 88.31 87 VAL A N 1
ATOM 709 C CA . VAL A 1 87 ? 7.732 7.545 0.614 1.00 88.31 87 VAL A CA 1
ATOM 710 C C . VAL A 1 87 ? 8.808 8.615 0.792 1.00 88.31 87 VAL A C 1
ATOM 712 O O . VAL A 1 87 ? 9.075 9.404 -0.112 1.00 88.31 87 VAL A O 1
ATOM 715 N N . GLU A 1 88 ? 9.422 8.646 1.972 1.00 87.38 88 GLU A N 1
ATOM 716 C CA . GLU A 1 88 ? 10.425 9.647 2.358 1.00 87.38 88 GLU A CA 1
ATOM 717 C C . GLU A 1 88 ? 11.849 9.145 2.115 1.00 87.38 88 GLU A C 1
ATOM 719 O O . GLU A 1 88 ? 12.732 9.915 1.742 1.00 87.38 88 GLU A O 1
ATOM 724 N N . ASN A 1 89 ? 12.067 7.841 2.293 1.00 83.81 89 ASN A N 1
ATOM 725 C CA . ASN A 1 89 ? 13.345 7.185 2.063 1.00 83.81 89 ASN A CA 1
ATOM 726 C C . ASN A 1 89 ? 13.142 5.974 1.161 1.00 83.81 89 ASN A C 1
ATOM 728 O O . ASN A 1 89 ? 12.213 5.192 1.360 1.00 83.81 89 ASN A O 1
ATOM 732 N N . SER A 1 90 ? 14.052 5.772 0.212 1.00 78.12 90 SER A N 1
ATOM 733 C CA . SER A 1 90 ? 14.100 4.533 -0.552 1.00 78.12 90 SER A CA 1
ATOM 734 C C . SER A 1 90 ? 15.509 3.997 -0.689 1.00 78.12 90 SER A C 1
ATOM 736 O O . SER A 1 90 ? 16.486 4.747 -0.697 1.00 78.12 90 SER A O 1
ATOM 738 N N . SER A 1 91 ? 15.593 2.683 -0.847 1.00 68.31 91 SER A N 1
ATOM 739 C CA . SER A 1 91 ? 16.775 2.043 -1.396 1.00 68.31 91 SER A CA 1
ATOM 740 C C . SER A 1 91 ? 16.455 1.571 -2.817 1.00 68.31 91 SER A C 1
ATOM 742 O O . SER A 1 91 ? 15.377 1.036 -3.063 1.00 68.31 91 SER A O 1
ATOM 744 N N . ARG A 1 92 ? 17.409 1.762 -3.742 1.00 62.72 92 ARG A N 1
ATOM 745 C CA . ARG A 1 92 ? 17.345 1.383 -5.172 1.00 62.72 92 ARG A CA 1
ATOM 746 C C . ARG A 1 92 ? 16.418 2.243 -6.053 1.00 62.72 92 ARG A C 1
ATOM 748 O O . ARG A 1 92 ? 15.353 1.802 -6.466 1.00 62.72 92 ARG A O 1
ATOM 755 N N . ASN A 1 93 ? 16.912 3.417 -6.456 1.00 53.75 93 ASN A N 1
ATOM 756 C CA . ASN A 1 93 ? 16.401 4.185 -7.602 1.00 53.75 93 ASN A CA 1
ATOM 757 C C . ASN A 1 93 ? 14.906 4.574 -7.561 1.00 53.75 93 ASN A C 1
ATOM 759 O O . ASN A 1 93 ? 14.290 4.641 -8.623 1.00 53.75 93 ASN A O 1
ATOM 763 N N . LEU A 1 94 ? 14.299 4.863 -6.399 1.00 54.00 94 LEU A N 1
ATOM 764 C CA . LEU A 1 94 ? 13.129 5.748 -6.456 1.00 54.00 94 LEU A CA 1
ATOM 765 C C . LEU A 1 94 ? 13.627 7.175 -6.646 1.00 54.00 94 LEU A C 1
ATOM 767 O O . LEU A 1 94 ? 14.454 7.654 -5.864 1.00 54.00 94 LEU A O 1
ATOM 771 N N . GLU A 1 95 ? 13.092 7.850 -7.661 1.00 55.47 95 GLU A N 1
ATOM 772 C CA . GLU A 1 95 ? 13.018 9.303 -7.622 1.00 55.47 95 GLU A CA 1
ATOM 773 C C . GLU A 1 95 ? 12.407 9.677 -6.271 1.00 55.47 95 GLU A C 1
ATOM 775 O O . GLU A 1 95 ? 11.355 9.180 -5.861 1.00 55.47 95 GLU A O 1
ATOM 780 N N . THR A 1 96 ? 13.163 10.442 -5.496 1.00 51.09 96 THR A N 1
ATOM 781 C CA . THR A 1 96 ? 12.792 10.823 -4.143 1.00 51.09 96 THR A CA 1
ATOM 782 C C . THR A 1 96 ? 11.442 11.540 -4.189 1.00 51.09 96 THR A C 1
ATOM 784 O O . THR A 1 96 ? 11.324 12.553 -4.874 1.00 51.09 96 THR A O 1
ATOM 787 N N . LYS A 1 97 ? 10.472 11.043 -3.398 1.00 59.31 97 LYS A N 1
ATOM 788 C CA . LYS A 1 97 ? 9.087 11.542 -3.207 1.00 59.31 97 LYS A CA 1
ATOM 789 C C . LYS A 1 97 ? 8.009 10.922 -4.107 1.00 59.31 97 LYS A C 1
ATOM 791 O O . LYS A 1 97 ? 7.264 11.627 -4.782 1.00 59.31 97 LYS A O 1
ATOM 796 N N . THR A 1 98 ? 7.853 9.604 -4.041 1.00 76.19 98 THR A N 1
ATOM 797 C CA . THR A 1 98 ? 6.630 8.949 -4.526 1.00 76.19 98 THR A CA 1
ATOM 798 C C . THR A 1 98 ? 5.502 9.164 -3.517 1.00 76.19 98 THR A C 1
ATOM 800 O O . THR A 1 98 ? 5.619 8.772 -2.351 1.00 76.19 98 THR A O 1
ATOM 803 N N . GLU A 1 99 ? 4.407 9.768 -3.973 1.00 84.56 99 GLU A N 1
ATOM 804 C CA . GLU A 1 99 ? 3.147 9.851 -3.237 1.00 84.56 99 GLU A CA 1
ATOM 805 C C . GLU A 1 99 ? 2.073 9.068 -3.989 1.00 84.56 99 GLU A C 1
ATOM 807 O O . GLU A 1 99 ? 1.916 9.216 -5.199 1.00 84.56 99 GLU A O 1
ATOM 812 N N . PHE A 1 100 ? 1.326 8.226 -3.281 1.00 86.56 100 PHE A N 1
ATOM 813 C CA . PHE A 1 100 ? 0.212 7.490 -3.871 1.00 86.56 100 PHE A CA 1
ATOM 814 C C . PHE A 1 100 ? -0.905 7.288 -2.855 1.00 86.56 100 PHE A C 1
ATOM 816 O O . PHE A 1 100 ? -0.705 7.351 -1.643 1.00 86.56 100 PHE A O 1
ATOM 823 N N . ARG A 1 101 ? -2.112 7.047 -3.363 1.00 90.00 101 ARG A N 1
ATOM 824 C CA . ARG A 1 101 ? -3.328 6.929 -2.562 1.00 90.00 101 ARG A CA 1
ATOM 825 C C . ARG A 1 101 ? -3.926 5.537 -2.704 1.00 90.00 101 ARG A C 1
ATOM 827 O O . ARG A 1 101 ? -3.993 4.999 -3.808 1.00 90.00 101 ARG A O 1
ATOM 834 N N . GLY A 1 102 ? -4.394 4.988 -1.589 1.00 92.44 102 GLY A N 1
ATOM 835 C CA . GLY A 1 102 ? -5.202 3.776 -1.548 1.00 92.44 102 GLY A CA 1
ATOM 836 C C . GLY A 1 102 ? -6.560 4.027 -0.902 1.00 92.44 102 GLY A C 1
ATOM 837 O O . GLY A 1 102 ? -6.664 4.791 0.057 1.00 92.44 102 GLY A O 1
ATOM 838 N N . GLU A 1 103 ? -7.601 3.385 -1.416 1.00 94.75 103 GLU A N 1
ATOM 839 C CA . GLU A 1 103 ? -8.895 3.274 -0.738 1.00 94.75 103 GLU A CA 1
ATOM 840 C C . GLU A 1 103 ? -8.833 2.117 0.265 1.00 94.75 103 GLU A C 1
ATOM 842 O O . GLU A 1 103 ? -8.345 1.041 -0.076 1.00 94.75 103 GLU A O 1
ATOM 847 N N . TYR A 1 104 ? -9.280 2.347 1.500 1.00 95.56 104 TYR A N 1
ATOM 848 C CA . TYR A 1 104 ? -9.273 1.348 2.565 1.00 95.56 104 TYR A CA 1
ATOM 849 C C . TYR A 1 104 ? -10.692 0.899 2.903 1.00 95.56 104 TYR A C 1
ATOM 851 O O . TYR A 1 104 ? -11.513 1.699 3.356 1.00 95.56 104 TYR A O 1
ATOM 859 N N . GLU A 1 105 ? -10.946 -0.394 2.737 1.00 94.56 105 GLU A N 1
ATOM 860 C CA . GLU A 1 105 ? -12.230 -1.040 3.010 1.00 94.56 105 GLU A CA 1
ATOM 861 C C . GLU A 1 105 ? -11.976 -2.492 3.428 1.00 94.56 105 GLU A C 1
ATOM 863 O O . GLU A 1 105 ? -11.102 -3.153 2.871 1.00 94.56 105 GLU A O 1
ATOM 868 N N . ASP A 1 106 ? -12.687 -2.985 4.446 1.00 93.00 106 ASP A N 1
ATOM 869 C CA . ASP A 1 106 ? -12.642 -4.389 4.884 1.00 93.00 106 ASP A CA 1
ATOM 870 C C . ASP A 1 106 ? -11.228 -4.980 5.038 1.00 93.00 106 ASP A C 1
ATOM 872 O O . ASP A 1 106 ? -10.910 -6.073 4.559 1.00 93.00 106 ASP A O 1
ATOM 876 N N . SER A 1 107 ? -10.342 -4.245 5.724 1.00 94.25 107 SER A N 1
ATOM 877 C CA . SER A 1 107 ? -8.933 -4.634 5.924 1.00 94.25 107 SER A CA 1
ATOM 878 C C . SER A 1 107 ? -8.165 -4.877 4.618 1.00 94.25 107 SER A C 1
ATOM 880 O O . SER A 1 107 ? -7.189 -5.630 4.587 1.00 94.25 107 SER A O 1
ATOM 882 N N . SER A 1 108 ? -8.592 -4.219 3.546 1.00 96.06 108 SER A N 1
ATOM 883 C CA . SER A 1 108 ? -7.974 -4.258 2.229 1.00 96.06 108 SER A CA 1
ATOM 884 C C . SER A 1 108 ? -7.653 -2.841 1.758 1.00 96.06 108 SER A C 1
ATOM 886 O O . SER A 1 108 ? -8.297 -1.875 2.162 1.00 96.06 108 SER A O 1
ATOM 888 N N . ILE A 1 109 ? -6.625 -2.716 0.923 1.00 96.00 109 ILE A N 1
ATOM 889 C CA . ILE A 1 109 ? -6.184 -1.457 0.324 1.00 96.00 109 ILE A CA 1
ATOM 890 C C . ILE A 1 109 ? -6.259 -1.614 -1.191 1.00 96.00 109 ILE A C 1
ATOM 892 O O . ILE A 1 109 ? -5.595 -2.483 -1.753 1.00 96.00 109 ILE A O 1
ATOM 896 N N . LEU A 1 110 ? -7.041 -0.766 -1.850 1.00 94.31 110 LEU A N 1
ATOM 897 C CA . LEU A 1 110 ? -7.110 -0.678 -3.304 1.00 94.31 110 LEU A CA 1
ATOM 898 C C . LEU A 1 110 ? -6.285 0.518 -3.781 1.00 94.31 110 LEU A C 1
ATOM 900 O O . LEU A 1 110 ? -6.638 1.663 -3.506 1.00 94.31 110 LEU A O 1
ATOM 904 N N . ILE A 1 111 ? -5.210 0.260 -4.520 1.00 91.31 111 ILE A N 1
ATOM 905 C CA . ILE A 1 111 ? -4.355 1.286 -5.128 1.00 91.31 111 ILE A CA 1
ATOM 906 C C . ILE A 1 111 ? -4.583 1.278 -6.636 1.00 91.31 111 ILE A C 1
ATOM 908 O O . ILE A 1 111 ? -4.517 0.230 -7.276 1.00 91.31 111 ILE A O 1
ATOM 912 N N . GLN A 1 112 ? -4.812 2.449 -7.224 1.00 88.00 112 GLN A N 1
ATOM 913 C CA . GLN A 1 112 ? -4.752 2.600 -8.674 1.00 88.00 112 GLN A CA 1
ATOM 914 C C . GLN A 1 112 ? -3.313 2.923 -9.088 1.00 88.00 112 GLN A C 1
ATOM 916 O O . GLN A 1 112 ? -2.816 4.010 -8.796 1.00 88.00 112 GLN A O 1
ATOM 921 N N . ASN A 1 113 ? -2.664 1.989 -9.779 1.00 85.25 113 ASN A N 1
ATOM 922 C CA . ASN A 1 113 ? -1.256 2.093 -10.145 1.00 85.25 113 ASN A CA 1
ATOM 923 C C . ASN A 1 113 ? -1.000 3.100 -11.279 1.00 85.25 113 ASN A C 1
ATOM 925 O O . ASN A 1 113 ? -0.060 3.884 -11.202 1.00 85.25 113 ASN A O 1
ATOM 929 N N . TYR A 1 114 ? -1.854 3.111 -12.310 1.00 81.69 114 TYR A N 1
ATOM 930 C CA . TYR A 1 114 ? -1.756 4.039 -13.444 1.00 81.69 114 TYR A CA 1
ATOM 931 C C . TYR A 1 114 ? -3.123 4.405 -14.048 1.00 81.69 114 TYR A C 1
ATOM 933 O O . TYR A 1 114 ? -4.161 3.780 -13.785 1.00 81.69 114 TYR A O 1
ATOM 941 N N . GLY A 1 115 ? -3.127 5.427 -14.909 1.00 67.00 115 GLY A N 1
ATOM 942 C CA . GLY A 1 115 ? -4.249 5.737 -15.799 1.00 67.00 115 GLY A CA 1
ATOM 943 C C . GLY A 1 115 ? -5.389 6.525 -15.151 1.00 67.00 115 GLY A C 1
ATOM 944 O O . GLY A 1 115 ? -6.553 6.279 -15.475 1.00 67.00 115 GLY A O 1
ATOM 945 N N . ASN A 1 116 ? -5.080 7.444 -14.232 1.00 63.91 116 ASN A N 1
ATOM 946 C CA . ASN A 1 116 ? -5.988 8.528 -13.840 1.00 63.91 116 ASN A CA 1
ATOM 947 C C . ASN A 1 116 ? -5.284 9.894 -13.985 1.00 63.91 116 ASN A C 1
ATOM 949 O O . ASN A 1 116 ? -4.078 9.956 -14.214 1.00 63.91 116 ASN A O 1
ATOM 953 N N . SER A 1 117 ? -6.044 10.990 -13.893 1.00 58.06 117 SER A N 1
ATOM 954 C CA . SER A 1 117 ? -5.520 12.360 -14.021 1.00 58.06 117 SER A CA 1
ATOM 955 C C . SER A 1 117 ? -4.570 12.770 -12.890 1.00 58.06 117 SER A C 1
ATOM 957 O O . SER A 1 117 ? -3.830 13.733 -13.055 1.00 58.06 117 SER A O 1
ATOM 959 N N . GLU A 1 118 ? -4.593 12.057 -11.759 1.00 56.59 118 GLU A N 1
ATOM 960 C CA . GLU A 1 118 ? -3.736 12.304 -10.589 1.00 56.59 118 GLU A CA 1
ATOM 961 C C . GLU A 1 118 ? -2.427 11.479 -10.627 1.00 56.59 118 GLU A C 1
ATOM 963 O O . GLU A 1 118 ? -1.434 11.883 -10.037 1.00 56.59 118 GLU A O 1
ATOM 968 N N . ASN A 1 119 ? -2.400 10.371 -11.378 1.00 56.28 119 ASN A N 1
ATOM 969 C CA . ASN A 1 119 ? -1.293 9.430 -11.580 1.00 56.28 119 ASN A CA 1
ATOM 970 C C . ASN A 1 119 ? -1.118 9.158 -13.089 1.00 56.28 119 ASN A C 1
ATOM 972 O O . ASN A 1 119 ? -1.503 8.087 -13.586 1.00 56.28 119 ASN A O 1
ATOM 976 N N . PRO A 1 120 ? -0.555 10.120 -13.847 1.00 49.38 120 PRO A N 1
ATOM 977 C CA . PRO A 1 120 ? -0.273 9.935 -15.270 1.00 49.38 120 PRO A CA 1
ATOM 978 C C . PRO A 1 120 ? 0.840 8.905 -15.531 1.00 49.38 120 PRO A C 1
ATOM 980 O O . PRO A 1 120 ? 0.932 8.387 -16.642 1.00 49.38 120 PRO A O 1
ATOM 983 N N . PHE A 1 121 ? 1.644 8.573 -14.514 1.00 56.06 121 PHE A N 1
ATOM 984 C CA . PHE A 1 121 ? 2.718 7.579 -14.564 1.00 56.06 121 PHE A CA 1
ATOM 985 C C . PHE A 1 121 ? 2.456 6.441 -13.574 1.00 56.06 121 PHE A C 1
ATOM 987 O O . PHE A 1 121 ? 1.760 6.625 -12.574 1.00 56.06 121 PHE A O 1
ATOM 994 N N . SER A 1 122 ? 3.003 5.260 -13.869 1.00 58.19 122 SER A N 1
ATOM 995 C CA . SER A 1 122 ? 2.892 4.103 -12.982 1.00 58.19 122 SER A CA 1
ATOM 996 C C . SER A 1 122 ? 3.721 4.332 -11.719 1.00 58.19 122 SER A C 1
ATOM 998 O O . SER A 1 122 ? 4.942 4.426 -11.787 1.00 58.19 122 SER A O 1
ATOM 1000 N N . GLN A 1 123 ? 3.063 4.408 -10.560 1.00 70.50 123 GLN A N 1
ATOM 1001 C CA . GLN A 1 123 ? 3.729 4.651 -9.269 1.00 70.50 123 GLN A CA 1
ATOM 1002 C C . GLN A 1 123 ? 4.578 3.440 -8.835 1.00 70.50 123 GLN A C 1
ATOM 1004 O O . GLN A 1 123 ? 5.617 3.577 -8.188 1.00 70.50 123 GLN A O 1
ATOM 1009 N N . LEU A 1 124 ? 4.151 2.242 -9.240 1.00 77.44 124 LEU A N 1
ATOM 1010 C CA . LEU A 1 124 ? 4.822 0.962 -9.033 1.00 77.44 124 LEU A CA 1
ATOM 1011 C C . LEU A 1 124 ? 4.953 0.264 -10.393 1.00 77.44 124 LEU A C 1
ATOM 1013 O O . LEU A 1 124 ? 4.204 -0.659 -10.698 1.00 77.44 124 LEU A O 1
ATOM 1017 N N . GLU A 1 125 ? 5.850 0.766 -11.249 1.00 76.81 125 GLU A N 1
ATOM 1018 C CA . GLU A 1 125 ? 6.123 0.239 -12.605 1.00 76.81 125 GLU A CA 1
ATOM 1019 C C . GLU A 1 125 ? 6.347 -1.273 -12.654 1.00 76.81 125 GLU A C 1
ATOM 1021 O O . GLU A 1 125 ? 5.986 -1.915 -13.634 1.00 76.81 125 GLU A O 1
ATOM 1026 N N . GLU A 1 126 ? 6.909 -1.856 -11.596 1.00 78.88 126 GLU A N 1
ATOM 1027 C CA . GLU A 1 126 ? 7.117 -3.299 -11.525 1.00 78.88 126 GLU A CA 1
ATOM 1028 C C . GLU A 1 126 ? 5.819 -4.109 -11.365 1.00 78.88 126 GLU A C 1
ATOM 1030 O O . GLU A 1 126 ? 5.831 -5.320 -11.569 1.00 78.88 126 GLU A O 1
ATOM 1035 N N . CYS A 1 127 ? 4.715 -3.471 -10.970 1.00 84.50 127 CYS A N 1
ATOM 1036 C CA . CYS A 1 127 ? 3.413 -4.104 -10.825 1.00 84.50 127 CYS A CA 1
ATOM 1037 C C . CYS A 1 127 ? 2.563 -3.806 -12.071 1.00 84.50 127 CYS A C 1
ATOM 1039 O O . CYS A 1 127 ? 2.014 -2.724 -12.216 1.00 84.50 127 CYS A O 1
ATOM 1041 N N . GLU A 1 128 ? 2.397 -4.772 -12.970 1.00 83.69 128 GLU A N 1
ATOM 1042 C CA . GLU A 1 128 ? 1.734 -4.537 -14.272 1.00 83.69 128 GLU A CA 1
ATOM 1043 C C . GLU A 1 128 ? 0.231 -4.188 -14.188 1.00 83.69 128 GLU A C 1
ATOM 1045 O O . GLU A 1 128 ? -0.352 -3.609 -15.115 1.00 83.69 128 GLU A O 1
ATOM 1050 N N . ASP A 1 129 ? -0.419 -4.520 -13.071 1.00 88.12 129 ASP A N 1
ATOM 1051 C CA . ASP A 1 129 ? -1.856 -4.342 -12.908 1.00 88.12 129 ASP A CA 1
ATOM 1052 C C . ASP A 1 129 ? -2.231 -2.874 -12.677 1.00 88.12 129 ASP A C 1
ATOM 1054 O O . ASP A 1 129 ? -1.646 -2.168 -11.852 1.00 88.12 129 ASP A O 1
ATOM 1058 N N . LYS A 1 130 ? -3.291 -2.427 -13.360 1.00 87.00 130 LYS A N 1
ATOM 1059 C CA . LYS A 1 130 ? -3.867 -1.086 -13.170 1.00 87.00 130 LYS A CA 1
ATOM 1060 C C . LYS A 1 130 ? -4.376 -0.869 -11.744 1.00 87.00 130 LYS A C 1
ATOM 1062 O O . LYS A 1 130 ? -4.308 0.246 -11.227 1.00 87.00 130 LYS A O 1
ATOM 1067 N N . TYR A 1 131 ? -4.922 -1.917 -11.137 1.00 90.00 131 TYR A N 1
ATOM 1068 C CA . TYR A 1 131 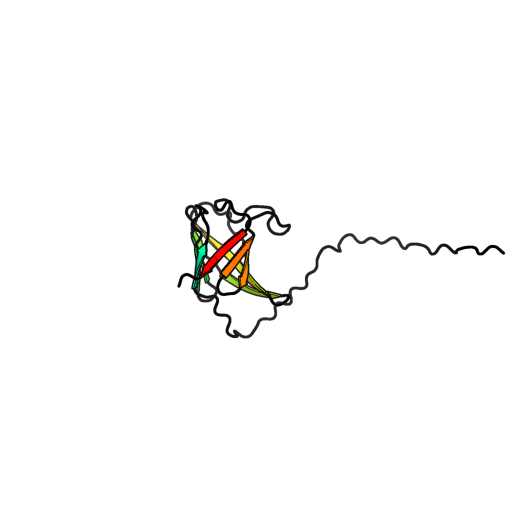? -5.492 -1.895 -9.797 1.00 90.00 131 TYR A CA 1
ATOM 1069 C C . TYR A 1 131 ? -4.803 -2.952 -8.946 1.00 90.00 131 TYR A C 1
ATOM 1071 O O . TYR A 1 131 ? -4.834 -4.136 -9.272 1.00 90.00 131 TYR A O 1
ATOM 1079 N N . LEU A 1 132 ? -4.199 -2.512 -7.850 1.00 91.44 132 LEU A N 1
ATOM 1080 C CA . LEU A 1 132 ? -3.493 -3.353 -6.898 1.00 91.44 132 LEU A CA 1
ATOM 1081 C C . LEU A 1 132 ? -4.368 -3.492 -5.661 1.00 91.44 132 LEU A C 1
ATOM 1083 O O . LEU A 1 132 ? -4.651 -2.506 -4.982 1.00 91.44 132 LEU A O 1
ATOM 1087 N N . VAL A 1 133 ? -4.806 -4.714 -5.381 1.00 94.69 133 VAL A N 1
ATOM 1088 C CA . VAL A 1 133 ? -5.571 -5.021 -4.173 1.00 94.69 133 VAL A CA 1
ATOM 1089 C C . VAL A 1 133 ? -4.622 -5.664 -3.179 1.00 94.69 133 VAL A C 1
ATOM 1091 O O . VAL A 1 133 ? -4.077 -6.730 -3.448 1.00 94.69 133 VAL A O 1
ATOM 1094 N N . LEU A 1 134 ? -4.416 -5.033 -2.029 1.00 95.75 134 LEU A N 1
ATOM 1095 C CA . LEU A 1 134 ? -3.651 -5.616 -0.939 1.00 95.75 134 LEU A CA 1
ATOM 1096 C C . LEU A 1 134 ? -4.590 -6.022 0.185 1.00 95.75 134 LEU A C 1
ATOM 1098 O O . LEU A 1 134 ? -5.416 -5.222 0.616 1.00 95.75 134 LEU A O 1
ATOM 1102 N N . LYS A 1 135 ? -4.442 -7.240 0.695 1.00 96.75 135 LYS A N 1
ATOM 1103 C CA . LYS A 1 135 ? -5.230 -7.736 1.825 1.00 96.75 135 LYS A CA 1
ATOM 1104 C C . LYS A 1 135 ? -4.358 -7.814 3.066 1.00 96.75 135 LYS A C 1
ATOM 1106 O O . LYS A 1 135 ? -3.195 -8.204 2.972 1.00 96.75 135 LYS A O 1
ATOM 1111 N N . ARG A 1 136 ? -4.910 -7.460 4.228 1.00 96.94 136 ARG A N 1
ATOM 1112 C CA . ARG A 1 136 ? -4.213 -7.646 5.503 1.00 96.94 136 ARG A CA 1
ATOM 1113 C C . ARG A 1 136 ? -3.882 -9.132 5.696 1.00 96.94 136 ARG A C 1
ATOM 1115 O O . ARG A 1 136 ? -4.783 -9.973 5.681 1.00 96.94 136 ARG A O 1
ATOM 1122 N N . ALA A 1 137 ? -2.601 -9.438 5.869 1.00 92.25 137 ALA A N 1
ATOM 1123 C CA . ALA A 1 137 ? -2.126 -10.751 6.276 1.00 92.25 137 ALA A CA 1
ATOM 1124 C C . ALA A 1 137 ? -2.693 -11.070 7.669 1.00 92.25 137 ALA A C 1
ATOM 1126 O O . ALA A 1 137 ? -2.691 -10.208 8.553 1.00 92.25 137 ALA A O 1
ATOM 1127 N N . SER A 1 138 ? -3.253 -12.273 7.814 1.00 73.44 138 SER A N 1
ATOM 1128 C CA . SER A 1 138 ? -3.850 -12.763 9.067 1.00 73.44 138 SER A CA 1
ATOM 1129 C C . SER A 1 138 ? -2.799 -13.113 10.113 1.00 73.44 138 SER A C 1
ATOM 1131 O O . SER A 1 138 ? -1.686 -13.520 9.712 1.00 73.44 138 SER A O 1
#

pLDDT: mean 74.28, std 22.22, range [33.12, 97.62]

Foldseek 3Di:
DDDDDDDDDDDDDPPPPPDDPPPQPPPPDDPPPPDLAFKWWWDDPQQQGWIWGDDPQKIWIDTPQWTFIDGWDWGDDPNWIKIWDWTQDIDHDDPGTQIFMWTDDPQKTKTQQDDDPVHPDGSPVSGPDRITIIHGDD

Radius of gyration: 21.63 Å; chains: 1; bounding box: 67×54×52 Å

Sequence (138 aa):
MTVEWEYTQIPDYVNRDSYYKVDFEVNKIQKGSLDYNGIYELIGRNECKLQIKLKDDKLNLKSNSREGSGVVEVSKGNGKIFLLFRVENSSRNLETKTEFRGEYEDSSILIQNYGNSENPFSQLEECEDKYLVLKRAS

Secondary structure (DSSP, 8-state):
---PPP-PPPP----S--S-------------S----EEEEE-SS-TT--EEEEETTEEEEE-SS-EEEEEEEEEEETTEEEEEEEEEEEESSPPS--EEEEEEETTEEEEE-S-SSS-SS-TTTT---SEEEEEE--

Organism: Sinomicrobium pectinilyticum (NCBI:txid1084421)